Protein AF-A0A729L4F4-F1 (afdb_monomer_lite)

Secondary structure (DSSP, 8-state):
-PPPEEEE-TTSSS---SS-TT--HHHHHHHHHHHHHHSS----TT--EEEEPPGGGGGGS-HHHHHHGGGT-

Sequence (73 aa):
AQKSVSVPIFGSGITRIKEHKNISDEDLLKIMLWTFRISEMRFKFPAKLTIVIHKDKIDKINLLDIKSARNGL

Radius of gyration: 13.41 Å; chains: 1; bounding box: 33×27×31 Å

InterPro domains:
  IPR045535 Thoeris protein ThsA, Macro domain [PF20016] (2-54)

Foldseek 3Di:
DDAADEEELPPPDPNCPPPCRDQFSQNSVVVVVVCQVPDPDDQDPPHYYHYDYDPVCPVRHDPVVVVVCPPPD

Organism: NCBI:txid2564646

Structure (mmCIF, N/CA/C/O backbone):
data_AF-A0A729L4F4-F1
#
_entry.id   AF-A0A729L4F4-F1
#
loop_
_atom_site.group_PDB
_atom_site.id
_atom_site.type_symbol
_atom_site.label_atom_id
_atom_site.l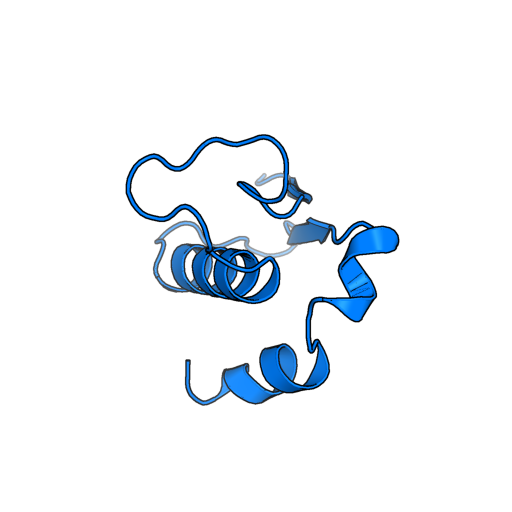abel_alt_id
_atom_site.label_comp_id
_atom_site.label_asym_id
_atom_site.label_entity_id
_atom_site.label_seq_id
_atom_site.pdbx_PDB_ins_code
_atom_site.Cartn_x
_atom_site.Cartn_y
_atom_site.Cartn_z
_atom_site.occupancy
_atom_site.B_iso_or_equiv
_atom_site.auth_seq_id
_atom_site.auth_comp_id
_atom_site.auth_asym_id
_atom_site.auth_atom_id
_atom_site.pdbx_PDB_model_num
ATOM 1 N N . ALA A 1 1 ? -14.685 9.856 17.484 1.00 71.25 1 ALA A N 1
ATOM 2 C CA . ALA A 1 1 ? -14.327 8.517 16.967 1.00 71.25 1 ALA A CA 1
ATOM 3 C C . ALA A 1 1 ? -13.273 8.661 15.872 1.00 71.25 1 ALA A C 1
ATOM 5 O O . ALA A 1 1 ? -13.379 9.592 15.079 1.00 71.25 1 ALA A O 1
ATOM 6 N N . GLN A 1 2 ? -12.255 7.794 15.839 1.00 79.88 2 GLN A N 1
ATOM 7 C CA . GLN A 1 2 ? -11.260 7.781 14.759 1.00 79.88 2 GLN A CA 1
ATOM 8 C C . GLN A 1 2 ? -11.938 7.319 13.457 1.00 79.88 2 GLN A C 1
ATOM 10 O O . GLN A 1 2 ? -12.752 6.395 13.485 1.00 79.88 2 GLN A O 1
ATOM 15 N N . LYS A 1 3 ? -11.660 7.987 12.332 1.00 87.56 3 LYS A N 1
ATOM 16 C CA . LYS A 1 3 ? -12.229 7.638 11.020 1.00 87.56 3 LYS A CA 1
ATOM 17 C C . LYS A 1 3 ? -11.327 6.632 10.310 1.00 87.56 3 LYS A C 1
ATOM 19 O O . LYS A 1 3 ? -10.108 6.687 10.458 1.00 87.56 3 LYS A O 1
ATOM 24 N N . SER A 1 4 ? -11.925 5.737 9.528 1.00 92.06 4 SER A N 1
ATOM 25 C CA . SER A 1 4 ? -11.164 4.904 8.597 1.00 92.06 4 SER A CA 1
ATOM 26 C C . SER A 1 4 ? -10.551 5.773 7.505 1.00 92.06 4 SER A C 1
ATOM 28 O O . SER A 1 4 ? -11.177 6.725 7.038 1.00 92.06 4 SER A O 1
ATOM 30 N N . VAL A 1 5 ? -9.330 5.438 7.105 1.00 91.62 5 VAL A N 1
ATOM 31 C CA . VAL A 1 5 ? -8.566 6.185 6.106 1.00 91.62 5 VAL A CA 1
ATOM 32 C C . VAL A 1 5 ? -8.126 5.219 5.017 1.00 91.62 5 VAL A C 1
ATOM 34 O O . VAL A 1 5 ? -7.658 4.118 5.308 1.00 91.62 5 VAL A O 1
ATOM 37 N N . SER A 1 6 ? -8.287 5.636 3.763 1.00 93.94 6 SER A N 1
ATOM 38 C CA . SER A 1 6 ? -7.772 4.917 2.599 1.00 93.94 6 SER A CA 1
ATOM 39 C C . SER A 1 6 ? -6.705 5.765 1.925 1.00 93.94 6 SER A C 1
ATOM 41 O O . SER A 1 6 ? -6.946 6.938 1.648 1.00 93.94 6 SER A O 1
ATOM 43 N N . VAL A 1 7 ? -5.533 5.186 1.685 1.00 92.81 7 VAL A N 1
ATOM 44 C CA . VAL A 1 7 ? -4.390 5.872 1.070 1.00 92.81 7 VAL A CA 1
ATOM 45 C C . VAL A 1 7 ? -3.816 5.028 -0.065 1.00 92.81 7 VAL A C 1
ATOM 47 O O . VAL A 1 7 ? -3.784 3.807 0.065 1.00 92.81 7 VAL A O 1
ATOM 50 N N . PRO A 1 8 ? -3.356 5.622 -1.176 1.00 92.88 8 PRO A N 1
ATOM 51 C CA . PRO A 1 8 ? -2.573 4.894 -2.169 1.00 92.88 8 PRO A CA 1
ATOM 52 C C . PRO A 1 8 ? -1.140 4.658 -1.667 1.00 92.88 8 PRO A C 1
ATOM 54 O O . PRO A 1 8 ? -0.730 5.227 -0.655 1.00 92.88 8 PRO A O 1
ATOM 57 N N . ILE A 1 9 ? -0.342 3.884 -2.408 1.00 91.19 9 ILE A N 1
ATOM 58 C CA . ILE A 1 9 ? 1.116 3.866 -2.209 1.00 91.19 9 ILE A CA 1
ATOM 59 C C . ILE A 1 9 ? 1.677 5.253 -2.562 1.00 91.19 9 ILE A C 1
ATOM 61 O O . ILE A 1 9 ? 1.662 5.656 -3.730 1.00 91.19 9 ILE A O 1
ATOM 65 N N . PHE A 1 10 ? 2.148 5.997 -1.560 1.00 86.69 10 PHE A N 1
ATOM 66 C CA . PHE A 1 10 ? 2.726 7.328 -1.753 1.00 86.69 10 PHE A CA 1
ATOM 67 C C . PHE A 1 10 ? 4.086 7.255 -2.445 1.00 86.69 10 PHE A C 1
ATOM 69 O O . PHE A 1 10 ? 4.812 6.278 -2.307 1.00 86.69 10 PHE A O 1
ATOM 76 N N . GLY A 1 11 ? 4.441 8.299 -3.194 1.00 81.94 11 GLY A N 1
ATOM 77 C CA . GLY A 1 11 ? 5.732 8.376 -3.885 1.00 81.94 11 GLY A CA 1
ATOM 78 C C . GLY A 1 11 ? 5.833 7.516 -5.149 1.00 81.94 11 GLY A C 1
ATOM 79 O O . GLY A 1 11 ? 6.748 7.700 -5.942 1.00 81.94 11 GLY A O 1
ATOM 80 N N . SER A 1 12 ? 4.871 6.619 -5.374 1.00 80.44 12 SER A N 1
ATOM 81 C CA . SER A 1 12 ? 4.864 5.693 -6.500 1.00 80.44 12 SER A CA 1
ATOM 82 C C . SER A 1 12 ? 4.317 6.378 -7.761 1.00 80.44 12 SER A C 1
ATOM 84 O O . SER A 1 12 ? 3.100 6.527 -7.934 1.00 80.44 12 SER A O 1
ATOM 86 N N . GLY A 1 13 ? 5.215 6.808 -8.652 1.00 77.69 13 GLY A N 1
ATOM 87 C CA . GLY A 1 13 ? 4.888 7.439 -9.934 1.00 77.69 13 GLY A CA 1
ATOM 88 C C . GLY A 1 13 ? 5.623 8.762 -10.150 1.00 77.69 13 GLY A C 1
ATOM 89 O O . GLY A 1 13 ? 6.845 8.793 -10.223 1.00 77.69 13 GLY A O 1
ATOM 90 N N . ILE A 1 14 ? 4.874 9.863 -10.281 1.00 70.00 14 ILE A N 1
ATOM 91 C CA . ILE A 1 14 ? 5.412 11.185 -10.664 1.00 70.00 14 ILE A CA 1
ATOM 92 C C . ILE A 1 14 ? 6.225 11.887 -9.566 1.00 70.00 14 ILE A C 1
ATOM 94 O O . ILE A 1 14 ? 6.848 12.920 -9.825 1.00 70.00 14 ILE A O 1
ATOM 98 N N . THR A 1 15 ? 6.196 11.381 -8.332 1.00 78.12 15 THR A N 1
ATOM 99 C CA . THR A 1 15 ? 6.895 12.011 -7.212 1.00 78.12 15 THR A CA 1
ATOM 100 C C . THR A 1 15 ? 8.402 11.912 -7.421 1.00 78.12 15 THR A C 1
ATOM 102 O O . THR A 1 15 ? 8.995 10.839 -7.398 1.00 78.12 15 THR A O 1
ATOM 105 N N .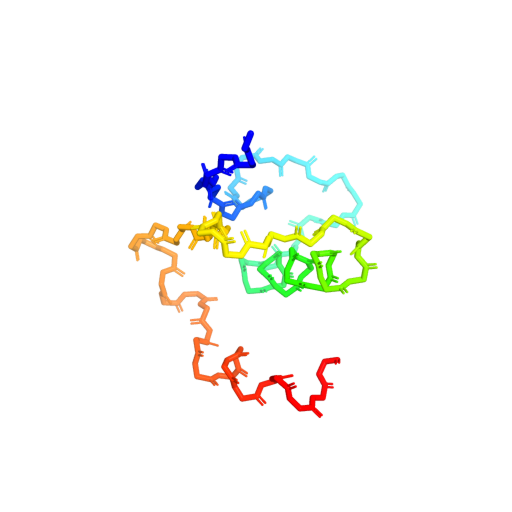 ARG A 1 16 ? 9.044 13.063 -7.614 1.00 70.75 16 ARG A N 1
ATOM 106 C CA . ARG A 1 16 ? 10.482 13.143 -7.863 1.00 70.75 16 ARG A CA 1
ATOM 107 C C . ARG A 1 16 ? 11.260 13.101 -6.546 1.00 70.75 16 ARG A C 1
ATOM 109 O O . ARG A 1 16 ? 11.422 14.131 -5.897 1.00 70.75 16 ARG A O 1
ATOM 116 N N . ILE A 1 17 ? 11.785 11.932 -6.183 1.00 76.00 17 ILE A N 1
ATOM 117 C CA . ILE A 1 17 ? 12.692 11.772 -5.037 1.00 76.00 17 ILE A CA 1
ATOM 118 C C . ILE A 1 17 ? 14.125 12.028 -5.524 1.00 76.00 17 ILE A C 1
ATOM 120 O O . ILE A 1 17 ? 14.696 11.230 -6.266 1.00 76.00 17 ILE A O 1
ATOM 124 N N . LYS A 1 18 ? 14.683 13.197 -5.178 1.00 67.12 18 LYS A N 1
ATOM 125 C CA . LYS A 1 18 ? 15.931 13.719 -5.773 1.00 67.12 18 LYS A CA 1
ATOM 126 C C . LYS A 1 18 ? 17.149 12.812 -5.552 1.00 67.12 18 LYS A C 1
ATOM 128 O O . LYS A 1 18 ? 17.936 12.658 -6.484 1.00 67.12 18 LYS A O 1
ATOM 133 N N . GLU A 1 19 ? 17.272 12.204 -4.373 1.00 69.31 19 GLU A N 1
ATOM 134 C CA . GLU A 1 19 ? 18.431 11.377 -3.987 1.00 69.31 19 GLU A CA 1
ATOM 135 C C . GLU A 1 19 ? 18.196 9.867 -4.142 1.00 69.31 19 GLU A C 1
ATOM 137 O O . GLU A 1 19 ? 19.145 9.089 -4.183 1.00 69.31 19 GLU A O 1
ATOM 142 N N . HIS A 1 20 ? 16.941 9.434 -4.288 1.00 64.81 20 HIS A N 1
ATOM 143 C CA . HIS A 1 20 ? 16.568 8.020 -4.394 1.00 64.81 20 HIS A CA 1
ATOM 144 C C . HIS A 1 20 ? 15.648 7.811 -5.598 1.00 64.81 20 HIS A C 1
ATOM 146 O O . HIS A 1 20 ? 14.458 7.531 -5.473 1.00 64.81 20 HIS A O 1
ATOM 152 N N . LYS A 1 21 ? 16.217 7.990 -6.795 1.00 64.25 21 LYS A N 1
ATOM 153 C CA . LYS A 1 21 ? 15.475 7.967 -8.066 1.00 64.25 21 LYS A CA 1
ATOM 154 C C . LYS A 1 21 ? 14.830 6.613 -8.400 1.00 64.25 21 LYS A C 1
ATOM 156 O O . LYS A 1 21 ? 13.930 6.591 -9.230 1.00 64.25 21 LYS A O 1
ATOM 161 N N . ASN A 1 22 ? 15.266 5.525 -7.760 1.00 75.75 22 ASN A N 1
ATOM 162 C CA . ASN A 1 22 ? 14.897 4.153 -8.123 1.00 75.75 22 ASN A CA 1
ATOM 163 C C . ASN A 1 22 ? 14.252 3.364 -6.969 1.00 75.75 22 ASN A C 1
ATOM 165 O O . ASN A 1 22 ? 14.408 2.147 -6.913 1.00 75.75 22 ASN A O 1
ATOM 169 N N . ILE A 1 23 ? 13.558 4.020 -6.031 1.00 86.94 23 ILE A N 1
ATOM 170 C CA . ILE A 1 23 ? 12.780 3.273 -5.029 1.00 86.94 23 ILE A CA 1
ATOM 171 C C . ILE A 1 23 ? 11.637 2.551 -5.751 1.00 86.94 23 ILE A C 1
ATOM 173 O O . ILE A 1 23 ? 10.860 3.182 -6.471 1.00 86.94 23 ILE A O 1
ATOM 177 N N . SER A 1 24 ? 11.553 1.233 -5.574 1.00 90.38 24 SER A N 1
ATOM 178 C CA . SER A 1 24 ? 10.508 0.421 -6.191 1.00 90.38 24 SER A CA 1
ATOM 179 C C . SER A 1 24 ? 9.148 0.627 -5.511 1.00 90.38 24 SER A C 1
ATOM 181 O O . SER A 1 24 ? 9.061 1.061 -4.360 1.00 90.38 24 SER A O 1
ATOM 183 N N . ASP A 1 25 ? 8.063 0.276 -6.207 1.00 90.94 25 ASP A N 1
ATOM 184 C CA . ASP A 1 25 ? 6.712 0.304 -5.626 1.00 90.94 25 ASP A CA 1
ATOM 185 C C . ASP A 1 25 ? 6.602 -0.621 -4.398 1.00 90.94 25 ASP A C 1
ATOM 187 O O . ASP A 1 25 ? 5.888 -0.311 -3.441 1.00 90.94 25 ASP A O 1
ATOM 191 N N . GLU A 1 26 ? 7.355 -1.724 -4.400 1.00 92.00 26 GLU A N 1
ATOM 192 C CA . GLU A 1 26 ? 7.458 -2.647 -3.274 1.00 92.00 26 GLU A CA 1
ATOM 193 C C . GLU A 1 26 ? 8.183 -2.019 -2.076 1.00 92.00 26 GLU A C 1
ATOM 195 O O . GLU A 1 26 ? 7.695 -2.106 -0.948 1.00 92.00 26 GLU A O 1
ATOM 200 N N . ASP A 1 27 ? 9.309 -1.339 -2.303 1.00 90.94 27 ASP A N 1
ATOM 201 C CA . ASP A 1 27 ? 10.057 -0.668 -1.234 1.00 90.94 27 ASP A CA 1
ATOM 202 C C . ASP A 1 27 ? 9.253 0.479 -0.623 1.00 90.94 27 ASP A C 1
ATOM 204 O O . ASP A 1 27 ? 9.221 0.628 0.598 1.00 90.94 27 ASP A O 1
ATOM 208 N N . LEU A 1 28 ? 8.531 1.251 -1.443 1.00 91.44 28 LEU A N 1
ATOM 209 C CA . LEU A 1 28 ? 7.614 2.283 -0.953 1.00 91.44 28 LEU A CA 1
ATOM 210 C C . LEU A 1 28 ? 6.531 1.688 -0.051 1.00 91.44 28 LEU A C 1
ATOM 212 O O . LEU A 1 28 ? 6.242 2.235 1.016 1.00 91.44 28 LEU A O 1
ATOM 216 N N . LEU A 1 29 ? 5.952 0.551 -0.441 1.00 92.44 29 LEU A N 1
ATOM 217 C CA . LEU A 1 29 ? 4.959 -0.133 0.380 1.00 92.44 29 LEU A CA 1
ATOM 218 C 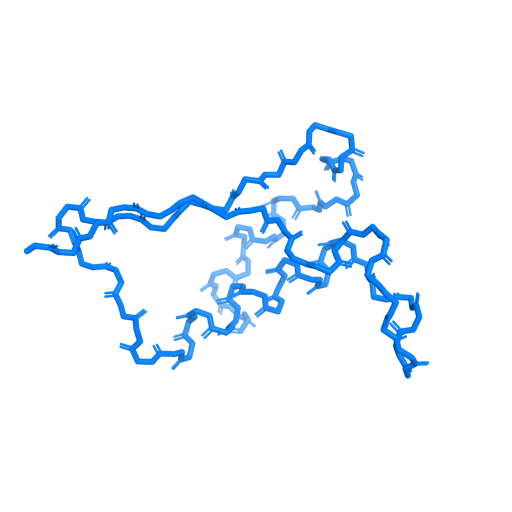C . LEU A 1 29 ? 5.566 -0.653 1.693 1.00 92.44 29 LEU A C 1
ATOM 220 O O . LEU A 1 29 ? 4.955 -0.480 2.750 1.00 92.44 29 LEU A O 1
ATOM 224 N N . LYS A 1 30 ? 6.776 -1.227 1.659 1.00 91.31 30 LYS A N 1
ATOM 225 C CA . LYS A 1 30 ? 7.509 -1.651 2.866 1.00 91.31 30 LYS A CA 1
ATOM 226 C C . LYS A 1 30 ? 7.773 -0.472 3.803 1.00 91.31 30 LYS A C 1
ATOM 228 O O . LYS A 1 30 ? 7.492 -0.583 4.994 1.00 91.31 30 LYS A O 1
ATOM 233 N N . ILE A 1 31 ? 8.227 0.666 3.272 1.00 90.25 31 ILE A N 1
ATOM 234 C CA . ILE A 1 31 ? 8.443 1.903 4.037 1.00 90.25 31 ILE A CA 1
ATOM 235 C C . ILE A 1 31 ? 7.139 2.355 4.695 1.00 90.25 31 ILE A C 1
ATOM 237 O O . ILE A 1 31 ? 7.126 2.602 5.895 1.00 90.25 31 ILE A O 1
ATOM 241 N N . MET A 1 32 ? 6.026 2.411 3.955 1.00 91.12 32 MET A N 1
ATOM 242 C CA . MET A 1 32 ? 4.734 2.806 4.525 1.00 91.12 32 MET A CA 1
ATOM 243 C C . MET A 1 32 ? 4.307 1.885 5.671 1.00 91.12 32 MET A C 1
ATOM 245 O O . MET A 1 32 ? 3.930 2.366 6.740 1.00 91.12 32 MET A O 1
ATOM 249 N N . LEU A 1 33 ? 4.380 0.566 5.469 1.00 90.38 33 LEU A N 1
ATOM 250 C CA . LEU A 1 33 ? 4.040 -0.416 6.499 1.00 90.38 33 LEU A CA 1
ATOM 251 C C . LEU A 1 33 ? 4.928 -0.255 7.738 1.00 90.38 33 LEU A C 1
ATOM 253 O O . LEU A 1 33 ? 4.414 -0.251 8.855 1.00 90.38 33 LEU A O 1
ATOM 257 N N . TRP A 1 34 ? 6.233 -0.068 7.539 1.00 89.38 34 TRP A N 1
ATOM 258 C CA . TRP A 1 34 ? 7.205 0.184 8.600 1.00 89.38 34 TRP A CA 1
ATOM 259 C C . TRP A 1 34 ? 6.890 1.462 9.379 1.00 89.38 34 TRP A C 1
ATOM 261 O O . TRP A 1 34 ? 6.804 1.432 10.607 1.00 89.38 34 TRP A O 1
ATOM 271 N N . THR A 1 35 ? 6.633 2.569 8.675 1.00 88.31 35 THR A N 1
ATOM 272 C CA . THR A 1 35 ? 6.260 3.851 9.281 1.00 88.31 35 THR A CA 1
ATOM 273 C C . THR A 1 35 ? 5.025 3.698 10.154 1.00 88.31 35 THR A C 1
ATOM 275 O O . THR A 1 35 ? 5.068 4.082 11.318 1.00 88.31 35 THR A O 1
ATOM 278 N N . PHE A 1 36 ? 3.946 3.096 9.646 1.00 86.62 36 PHE A N 1
ATOM 279 C CA . PHE A 1 36 ? 2.739 2.883 10.448 1.00 86.62 36 PHE A CA 1
ATOM 280 C C . PHE A 1 36 ? 2.971 1.936 11.629 1.00 86.62 36 PHE A C 1
ATOM 282 O O . PHE A 1 36 ? 2.362 2.122 12.681 1.00 86.62 36 PHE A O 1
ATOM 289 N N . ARG A 1 37 ? 3.860 0.946 11.484 1.00 83.94 37 ARG A N 1
ATOM 290 C CA . ARG A 1 37 ? 4.200 0.008 12.559 1.00 83.94 37 ARG A CA 1
ATOM 291 C C . ARG A 1 37 ? 4.953 0.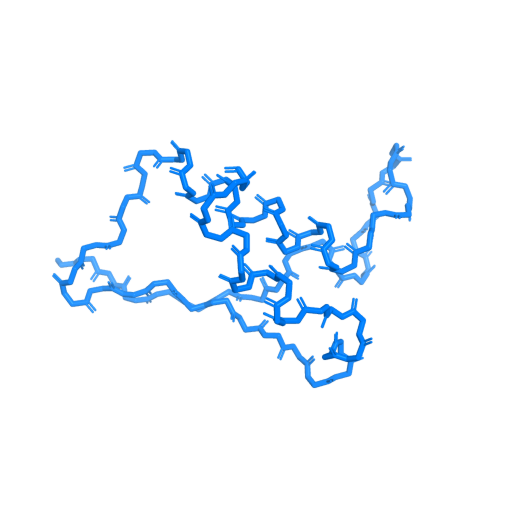673 13.709 1.00 83.94 37 ARG A C 1
ATOM 293 O O . ARG A 1 37 ? 4.675 0.346 14.859 1.00 83.94 37 ARG A O 1
ATOM 300 N N . ILE A 1 38 ? 5.891 1.573 13.409 1.00 87.25 38 ILE A N 1
ATOM 301 C CA . ILE A 1 38 ? 6.658 2.293 14.438 1.00 87.25 38 ILE A CA 1
ATOM 302 C C . ILE A 1 38 ? 5.888 3.500 14.970 1.00 87.25 38 ILE A C 1
ATOM 304 O O . ILE A 1 38 ? 6.048 3.862 16.132 1.00 87.25 38 ILE A O 1
ATOM 308 N N . SER A 1 39 ? 5.059 4.136 14.138 1.00 84.94 39 SER A N 1
ATOM 309 C CA . SER A 1 39 ? 4.312 5.321 14.548 1.00 84.94 39 SER A CA 1
ATOM 310 C C . SER A 1 39 ? 3.437 5.039 15.772 1.00 84.94 39 SER A C 1
ATOM 312 O O . SER A 1 39 ? 2.783 3.999 15.872 1.00 84.94 39 SER A O 1
ATOM 314 N N . GLU A 1 40 ? 3.340 6.014 16.673 1.00 75.94 40 GLU A N 1
ATOM 315 C CA . GLU A 1 40 ? 2.402 5.959 17.802 1.00 75.94 40 GLU A CA 1
ATOM 316 C C . GLU A 1 40 ? 0.927 6.013 17.347 1.00 75.94 40 GLU A C 1
ATOM 318 O O . GLU A 1 40 ? 0.013 5.695 18.115 1.00 75.94 40 GLU A O 1
ATOM 323 N N . MET A 1 41 ? 0.674 6.371 16.080 1.00 79.06 41 MET A N 1
ATOM 324 C CA . MET A 1 41 ? -0.658 6.432 15.484 1.00 79.06 41 MET A CA 1
ATOM 325 C C . MET A 1 41 ? -1.216 5.027 15.225 1.00 79.06 41 MET A C 1
ATOM 327 O O . MET A 1 41 ? -1.069 4.446 14.152 1.00 79.06 41 MET A O 1
ATOM 331 N N . ARG A 1 42 ? -1.938 4.486 16.208 1.00 79.62 42 ARG A N 1
ATOM 332 C CA . ARG A 1 42 ? -2.644 3.205 16.073 1.00 79.62 42 ARG A CA 1
ATOM 333 C C . ARG A 1 42 ? -4.083 3.425 15.618 1.00 79.62 42 ARG A C 1
ATOM 335 O O . ARG A 1 42 ? -4.837 4.159 16.257 1.00 79.62 42 ARG A O 1
ATOM 342 N N . PHE A 1 43 ? -4.482 2.759 14.538 1.00 84.06 43 PHE A N 1
ATOM 343 C CA . PHE A 1 43 ? -5.885 2.668 14.137 1.00 84.06 43 PHE A CA 1
ATOM 344 C C . PHE A 1 43 ? -6.576 1.629 15.022 1.00 84.06 43 PHE A C 1
ATOM 346 O O . PHE A 1 43 ? -6.303 0.433 14.910 1.00 84.06 43 PHE A O 1
ATOM 353 N N . LYS A 1 44 ? -7.417 2.087 15.955 1.00 83.56 44 LYS A N 1
ATOM 354 C CA . LYS A 1 44 ? -8.174 1.200 16.849 1.00 83.56 44 LYS A CA 1
ATOM 355 C C . LYS A 1 44 ? -9.528 0.876 16.236 1.00 83.56 44 LYS A C 1
ATOM 357 O O . LYS A 1 44 ? -10.173 1.751 15.661 1.00 83.56 44 LYS A O 1
ATOM 362 N N . PHE A 1 45 ? -9.986 -0.361 16.421 1.00 8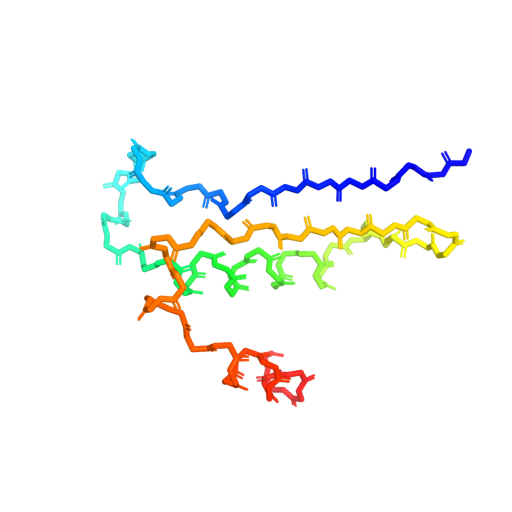2.44 45 PHE A N 1
ATOM 363 C CA . PHE A 1 45 ? -11.319 -0.781 15.995 1.00 82.44 45 PHE A CA 1
ATOM 364 C C . PHE A 1 45 ? -12.396 0.205 16.505 1.00 82.44 45 PHE A C 1
ATOM 366 O O . PHE A 1 45 ? -12.342 0.592 17.674 1.00 82.44 45 PHE A O 1
ATOM 373 N N . PRO A 1 46 ? -13.357 0.635 15.662 1.00 87.50 46 PRO A N 1
ATOM 374 C CA . PRO A 1 46 ? -13.639 0.157 14.302 1.00 87.50 46 PRO A CA 1
ATOM 375 C C . PRO A 1 46 ? -12.840 0.843 13.177 1.00 87.50 46 PRO A C 1
ATOM 377 O O . PRO A 1 46 ? -13.030 0.494 12.012 1.00 87.50 46 PRO A O 1
ATOM 380 N N . ALA A 1 47 ? -11.966 1.805 13.484 1.00 90.25 47 ALA A N 1
ATOM 381 C CA . ALA A 1 47 ? -11.189 2.522 12.478 1.00 90.25 47 ALA A CA 1
ATOM 382 C C . ALA A 1 47 ? -10.147 1.611 11.820 1.00 90.25 47 ALA A C 1
ATOM 384 O O . ALA A 1 47 ? -9.462 0.834 12.488 1.00 90.25 47 ALA A O 1
ATOM 385 N N . LYS A 1 48 ? -10.021 1.724 10.496 1.00 90.44 48 LYS A N 1
ATOM 386 C CA . LYS A 1 48 ? -9.086 0.935 9.687 1.00 90.44 48 LYS A CA 1
ATOM 387 C C . LYS A 1 48 ? -8.247 1.844 8.799 1.00 90.44 48 LYS A C 1
ATOM 389 O O . LYS A 1 48 ? -8.773 2.783 8.203 1.00 90.44 48 LYS A O 1
ATOM 394 N N . LEU A 1 49 ? -6.967 1.515 8.672 1.00 90.06 49 LEU A N 1
ATOM 395 C CA . LEU A 1 49 ? -6.118 2.008 7.596 1.00 90.06 49 LEU A CA 1
ATOM 396 C C . LEU A 1 49 ? -6.177 1.013 6.436 1.00 90.06 49 LEU A C 1
ATOM 398 O O . LEU A 1 49 ? -5.912 -0.172 6.628 1.00 90.06 49 LEU A O 1
ATOM 402 N N . THR A 1 50 ? -6.510 1.499 5.245 1.00 93.00 50 THR A N 1
ATOM 403 C CA . THR A 1 50 ? -6.515 0.709 4.010 1.00 93.00 50 THR A CA 1
ATOM 404 C C . THR A 1 50 ? -5.492 1.296 3.048 1.00 93.00 50 THR A C 1
ATOM 406 O O . THR A 1 50 ? -5.638 2.438 2.619 1.00 93.00 50 THR A O 1
ATOM 409 N N . ILE A 1 51 ? -4.456 0.529 2.707 1.00 93.06 51 ILE A N 1
ATOM 410 C CA . ILE A 1 51 ? -3.518 0.907 1.645 1.00 93.06 51 ILE A CA 1
ATOM 411 C C . ILE A 1 51 ? -4.042 0.315 0.335 1.00 93.06 51 ILE A C 1
ATOM 413 O O . ILE A 1 51 ? -4.210 -0.897 0.221 1.00 93.06 51 ILE A O 1
ATOM 417 N N . VAL A 1 52 ? -4.338 1.176 -0.633 1.00 93.81 52 VAL A N 1
ATOM 418 C CA . VAL A 1 52 ? -4.914 0.817 -1.930 1.00 93.81 52 VAL A CA 1
ATOM 419 C C . VAL A 1 52 ? -3.798 0.709 -2.963 1.00 93.81 52 VAL A C 1
ATOM 421 O O . VAL A 1 52 ? -3.066 1.668 -3.215 1.00 93.81 52 VAL A O 1
ATOM 424 N N . ILE A 1 53 ? -3.688 -0.459 -3.590 1.00 92.81 53 ILE A N 1
ATOM 425 C CA . ILE A 1 53 ? -2.730 -0.723 -4.665 1.00 92.81 53 ILE A CA 1
ATOM 426 C C . ILE A 1 53 ? -3.496 -0.680 -5.983 1.00 92.81 53 ILE A C 1
ATOM 428 O O . ILE A 1 53 ? -4.459 -1.421 -6.173 1.00 92.81 53 ILE A O 1
ATOM 432 N N . HIS A 1 54 ? -3.095 0.217 -6.884 1.00 91.25 54 HIS A N 1
ATOM 433 C CA . HIS A 1 54 ? -3.691 0.279 -8.216 1.00 91.25 54 HIS A CA 1
ATOM 434 C C . HIS A 1 54 ? -3.336 -0.984 -9.008 1.00 91.25 54 HIS A C 1
ATOM 436 O O . HIS A 1 54 ? -2.204 -1.459 -8.918 1.00 91.25 54 HIS A O 1
ATOM 442 N N . LYS A 1 55 ? -4.273 -1.494 -9.816 1.00 91.50 55 LYS A N 1
ATOM 443 C CA . LYS A 1 55 ? -4.108 -2.754 -10.561 1.00 91.50 55 LYS A CA 1
ATOM 444 C C . LYS A 1 55 ? -2.818 -2.803 -11.395 1.00 91.50 55 LYS A C 1
ATOM 446 O O . LYS A 1 55 ? -2.129 -3.806 -11.367 1.00 91.50 55 LYS A O 1
ATOM 451 N N . ASP A 1 56 ? -2.417 -1.696 -12.023 1.00 90.31 56 ASP A N 1
ATOM 452 C CA . ASP A 1 56 ? -1.218 -1.642 -12.885 1.00 90.31 56 ASP A CA 1
ATOM 453 C C . ASP A 1 56 ? 0.111 -1.749 -12.107 1.00 90.31 56 ASP A C 1
ATOM 455 O O . ASP A 1 56 ? 1.192 -1.769 -12.695 1.00 90.31 56 ASP A O 1
ATOM 459 N N . LYS A 1 57 ? 0.048 -1.749 -10.771 1.00 88.94 57 LYS A N 1
ATOM 460 C CA . LYS A 1 57 ? 1.201 -1.896 -9.874 1.00 88.94 57 LYS A CA 1
ATOM 461 C C . LYS A 1 57 ? 1.220 -3.252 -9.174 1.00 88.94 57 LYS A C 1
ATOM 463 O O . LYS A 1 57 ? 2.173 -3.529 -8.455 1.00 88.94 57 LYS A O 1
ATOM 468 N N . ILE A 1 58 ? 0.194 -4.086 -9.367 1.00 90.50 58 ILE A N 1
ATOM 469 C CA . ILE A 1 58 ? 0.075 -5.365 -8.661 1.00 90.50 58 ILE A CA 1
ATOM 470 C C . ILE A 1 58 ? 1.227 -6.309 -9.015 1.00 90.50 58 ILE A C 1
ATOM 472 O O . ILE A 1 58 ? 1.796 -6.930 -8.127 1.00 90.50 58 ILE A O 1
ATOM 476 N N . ASP A 1 59 ? 1.649 -6.309 -10.280 1.00 92.12 59 ASP A N 1
ATOM 477 C CA . ASP A 1 59 ? 2.730 -7.164 -10.782 1.00 92.12 59 ASP A CA 1
ATOM 478 C C . ASP A 1 59 ? 4.126 -6.688 -10.349 1.00 92.12 59 ASP A C 1
ATOM 480 O O . ASP A 1 59 ? 5.117 -7.385 -10.543 1.00 92.12 59 ASP A O 1
ATOM 484 N N . LYS A 1 60 ? 4.223 -5.489 -9.761 1.00 91.69 60 LYS A N 1
ATOM 485 C CA . LYS A 1 60 ? 5.482 -4.901 -9.280 1.00 91.69 60 LYS A CA 1
ATOM 486 C C . LYS A 1 60 ? 5.737 -5.165 -7.798 1.00 91.69 60 LYS A C 1
ATOM 488 O O . LYS A 1 60 ? 6.723 -4.664 -7.264 1.00 91.69 60 LYS A O 1
ATOM 493 N N . ILE A 1 61 ? 4.819 -5.858 -7.124 1.00 92.75 61 ILE A N 1
ATOM 494 C CA . ILE A 1 61 ? 4.817 -6.023 -5.672 1.00 92.75 61 ILE A CA 1
ATOM 495 C C . ILE A 1 61 ? 4.537 -7.484 -5.339 1.00 92.75 61 ILE A C 1
ATOM 497 O O . ILE A 1 61 ? 3.458 -8.000 -5.635 1.00 92.75 61 ILE A O 1
ATOM 501 N N . ASN A 1 62 ? 5.452 -8.135 -4.622 1.00 92.94 62 ASN A N 1
ATOM 502 C CA . ASN A 1 62 ? 5.190 -9.469 -4.103 1.00 92.94 62 ASN A CA 1
ATOM 503 C C . ASN A 1 62 ? 4.359 -9.414 -2.807 1.00 92.94 62 ASN A C 1
ATOM 505 O O . ASN A 1 62 ? 4.870 -9.299 -1.690 1.00 92.94 62 ASN A O 1
ATOM 509 N N . LEU A 1 63 ? 3.036 -9.535 -2.944 1.00 90.88 63 LEU A N 1
ATOM 510 C CA . LEU A 1 63 ? 2.116 -9.532 -1.800 1.00 90.88 63 LEU A CA 1
ATOM 511 C C . LEU A 1 63 ? 2.301 -10.727 -0.855 1.00 90.88 63 LEU A C 1
ATOM 513 O O . LEU A 1 63 ? 1.993 -10.610 0.337 1.00 90.88 63 LEU A O 1
ATOM 517 N N . LEU A 1 64 ? 2.779 -11.870 -1.360 1.00 91.25 64 LEU A N 1
ATOM 518 C CA . LEU A 1 64 ? 3.031 -13.050 -0.535 1.00 91.25 64 LEU A CA 1
ATOM 519 C C . LEU A 1 64 ? 4.214 -12.804 0.407 1.00 91.25 64 LEU A C 1
ATOM 521 O O . LEU A 1 64 ? 4.117 -13.106 1.601 1.00 91.25 64 LEU A O 1
ATOM 525 N N . ASP A 1 65 ? 5.276 -12.186 -0.104 1.00 90.19 65 ASP A N 1
ATOM 526 C CA . ASP A 1 65 ? 6.456 -11.830 0.687 1.00 90.19 65 ASP A CA 1
ATOM 527 C C . ASP A 1 65 ? 6.098 -10.788 1.748 1.00 90.19 65 ASP A C 1
ATOM 529 O O . ASP A 1 65 ? 6.393 -10.977 2.928 1.00 90.19 65 ASP A O 1
ATOM 533 N N . ILE A 1 66 ? 5.357 -9.739 1.372 1.00 89.06 66 ILE A N 1
ATOM 534 C CA . ILE A 1 66 ? 4.903 -8.700 2.314 1.00 89.06 66 ILE A CA 1
ATOM 535 C C . ILE A 1 66 ? 4.030 -9.287 3.430 1.00 89.06 66 ILE A C 1
ATOM 537 O O . ILE A 1 66 ? 4.147 -8.892 4.593 1.00 89.06 66 ILE A O 1
ATOM 541 N N . LYS A 1 67 ? 3.157 -10.249 3.110 1.00 87.69 67 LYS A N 1
ATOM 542 C CA . LYS A 1 67 ? 2.334 -10.936 4.114 1.00 87.69 67 LYS A CA 1
ATOM 543 C C . LYS A 1 67 ? 3.188 -11.776 5.066 1.00 87.69 67 LYS A C 1
ATOM 545 O O . LYS A 1 67 ? 2.914 -11.787 6.268 1.00 87.69 67 LYS A O 1
ATOM 550 N N . SER A 1 68 ? 4.194 -12.465 4.535 1.00 85.25 68 SER A N 1
ATOM 551 C CA . SER A 1 68 ? 5.096 -13.344 5.293 1.00 85.25 68 SER A CA 1
ATOM 552 C C . SER A 1 68 ? 6.049 -12.559 6.197 1.00 85.25 68 SER A C 1
ATOM 554 O O . SER A 1 68 ? 6.365 -12.991 7.304 1.00 85.25 68 SER A O 1
ATOM 556 N N . ALA A 1 69 ? 6.419 -11.347 5.785 1.00 75.19 69 ALA A N 1
ATOM 557 C CA . ALA A 1 69 ? 7.303 -10.448 6.517 1.00 75.19 69 ALA A CA 1
ATOM 558 C C . ALA A 1 69 ? 6.727 -9.919 7.851 1.00 75.19 69 ALA A C 1
ATOM 560 O O . ALA A 1 69 ? 7.429 -9.251 8.613 1.00 75.19 69 ALA A O 1
ATOM 561 N N . ARG A 1 70 ? 5.475 -10.270 8.197 1.00 64.44 70 ARG A N 1
ATOM 562 C CA . ARG A 1 70 ? 4.857 -9.998 9.510 1.00 64.44 70 ARG A CA 1
ATOM 563 C C . ARG A 1 70 ? 5.686 -10.481 10.708 1.00 64.44 70 ARG A C 1
ATOM 565 O O . ARG A 1 70 ? 5.493 -9.940 11.792 1.00 64.44 70 ARG A O 1
ATOM 572 N N . ASN A 1 71 ? 6.604 -11.431 10.507 1.00 56.06 71 ASN A N 1
ATOM 573 C CA . ASN A 1 71 ? 7.455 -11.989 11.562 1.00 56.06 71 ASN A CA 1
ATOM 574 C C . ASN A 1 71 ? 8.915 -11.492 11.549 1.00 56.06 71 ASN A C 1
ATOM 576 O O . ASN A 1 71 ? 9.694 -11.963 12.372 1.00 56.06 71 ASN A O 1
ATOM 580 N N . GLY A 1 72 ? 9.316 -10.590 10.644 1.00 50.50 72 GLY A N 1
ATOM 581 C CA . GLY A 1 72 ? 10.742 -10.247 10.510 1.00 50.50 72 GLY A CA 1
ATOM 582 C C . GLY A 1 72 ? 11.107 -8.987 9.728 1.00 50.50 72 GLY A C 1
ATOM 583 O O . GLY A 1 72 ? 12.291 -8.779 9.489 1.00 50.50 72 GLY A O 1
ATOM 584 N N . LEU A 1 73 ? 10.141 -8.149 9.333 1.00 50.25 73 LEU A N 1
ATOM 585 C CA . LEU A 1 73 ? 10.450 -6.731 9.110 1.00 50.25 73 LEU A CA 1
ATOM 586 C C . LEU A 1 73 ? 10.806 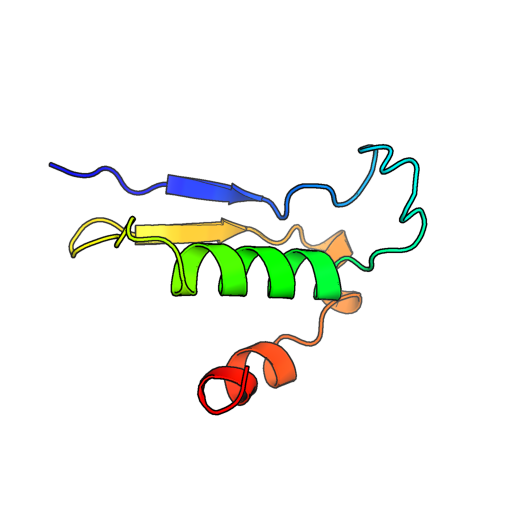-6.093 10.441 1.00 50.25 73 LEU A C 1
ATOM 588 O O . LEU A 1 73 ? 10.087 -6.390 11.426 1.00 50.25 73 LEU A O 1
#

pLDDT: mean 84.15, std 10.35, range [50.25, 93.94]